Protein AF-A0A4P5Z387-F1 (afdb_monomer_lite)

Secondary structure (DSSP, 8-state):
-TTHHHHHHHHHHHHHHHHHHHHIIIII-SPPSS--HHHHHHHHHHHHHHHHHHHHHHHHHHHHHHHHHHHHHHHHHHHHT--

Radius of gyration: 19.65 Å; chains: 1; bounding box: 38×14×61 Å

Foldseek 3Di:
DVLVVLVVLLVQLVVLLVVLVVQLCVQLNDQDPDDDPVNVVSNVVSNVVSVVSNVVSVVSNVVSVVVNVVVVVVVVVVVVVVD

pLDDT: mean 88.49, std 9.02, range [50.47, 97.31]

Structure (mmCIF, N/CA/C/O backbone):
data_AF-A0A4P5Z387-F1
#
_entry.id   AF-A0A4P5Z387-F1
#
loop_
_atom_site.group_PDB
_atom_site.id
_atom_site.type_symbol
_atom_site.label_atom_id
_atom_site.label_alt_id
_atom_site.label_comp_id
_atom_site.label_asym_id
_atom_site.label_entity_id
_atom_site.label_seq_id
_atom_site.pdbx_PDB_ins_code
_atom_site.Cartn_x
_atom_site.Cartn_y
_atom_site.Cartn_z
_atom_site.occupancy
_atom_site.B_iso_or_equiv
_atom_site.auth_seq_id
_atom_site.auth_comp_id
_atom_site.auth_asym_id
_atom_site.auth_atom_id
_atom_site.pdbx_PDB_model_num
ATOM 1 N N . MET A 1 1 ? -1.818 -1.756 26.623 1.00 50.47 1 MET A N 1
ATOM 2 C CA . MET A 1 1 ? -1.089 -2.600 25.644 1.00 50.47 1 MET A CA 1
ATOM 3 C C . MET A 1 1 ? -1.854 -2.883 24.333 1.00 50.47 1 MET A C 1
ATOM 5 O O . MET A 1 1 ? -1.245 -2.790 23.281 1.00 50.47 1 MET A O 1
ATOM 9 N N . LYS A 1 2 ? -3.174 -3.165 24.306 1.00 57.34 2 LYS A N 1
ATOM 10 C CA . LYS A 1 2 ? -3.899 -3.533 23.050 1.00 57.34 2 LYS A CA 1
ATOM 11 C C . LYS A 1 2 ? -4.229 -2.369 22.082 1.00 57.34 2 LYS A C 1
ATOM 13 O O . LYS A 1 2 ? -4.587 -2.607 20.924 1.00 57.34 2 LYS A O 1
ATOM 18 N N . ARG A 1 3 ? -4.124 -1.112 22.545 1.00 63.44 3 ARG A N 1
ATOM 19 C CA . ARG A 1 3 ? -4.445 0.103 21.761 1.00 63.44 3 ARG A CA 1
ATOM 20 C C . ARG A 1 3 ? -3.353 0.476 20.752 1.00 63.44 3 ARG A C 1
ATOM 22 O O . ARG A 1 3 ? -3.663 1.041 19.712 1.00 63.44 3 ARG A O 1
ATOM 29 N N . HIS A 1 4 ? -2.097 0.121 21.023 1.00 75.44 4 HIS A N 1
ATOM 30 C CA . HIS A 1 4 ? -0.968 0.476 20.153 1.00 75.44 4 HIS A CA 1
ATOM 31 C C . HIS A 1 4 ? -0.959 -0.371 18.875 1.00 75.44 4 HIS A C 1
ATOM 33 O O . HIS A 1 4 ? -0.670 0.152 17.811 1.00 75.44 4 HIS A O 1
ATOM 39 N N . TRP A 1 5 ? -1.409 -1.630 18.942 1.00 78.94 5 TRP A N 1
ATOM 40 C CA . TRP A 1 5 ? -1.412 -2.547 17.794 1.00 78.94 5 TRP A CA 1
ATOM 41 C C . TRP A 1 5 ? -2.178 -2.028 16.572 1.00 78.94 5 TRP A C 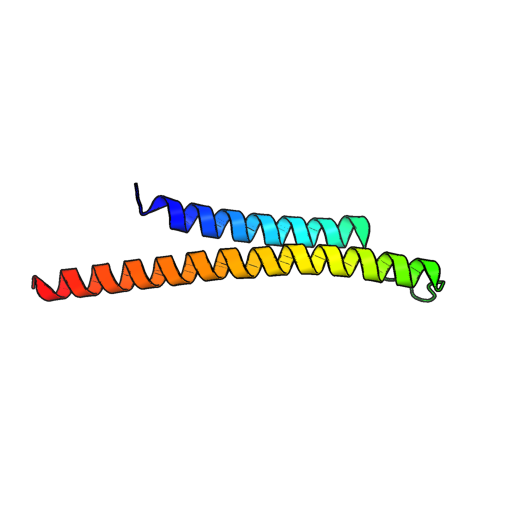1
ATOM 43 O O . TRP A 1 5 ? -1.813 -2.322 15.443 1.00 78.94 5 TRP A O 1
ATOM 53 N N . THR A 1 6 ? -3.256 -1.268 16.784 1.00 85.00 6 THR A N 1
ATOM 54 C CA . THR A 1 6 ? -4.043 -0.670 15.690 1.00 85.00 6 THR A CA 1
ATOM 55 C C . THR A 1 6 ? -3.258 0.441 15.028 1.00 85.00 6 THR A C 1
ATOM 57 O O . THR A 1 6 ? -3.200 0.492 13.808 1.00 85.00 6 THR A O 1
ATOM 60 N N . ALA A 1 7 ? -2.632 1.298 15.835 1.00 85.88 7 ALA A N 1
ATOM 61 C CA . ALA A 1 7 ? -1.806 2.382 15.333 1.00 85.88 7 ALA A CA 1
ATOM 62 C C . ALA A 1 7 ? -0.584 1.832 14.587 1.00 85.88 7 ALA A C 1
ATOM 64 O O . ALA A 1 7 ? -0.285 2.300 13.496 1.00 85.88 7 ALA A O 1
ATOM 65 N N . THR A 1 8 ? 0.059 0.786 15.116 1.00 90.31 8 THR A N 1
ATOM 66 C CA . THR A 1 8 ? 1.175 0.105 14.450 1.00 90.31 8 THR A CA 1
ATOM 67 C C . THR A 1 8 ? 0.745 -0.507 13.119 1.00 90.31 8 THR A C 1
ATOM 69 O O . THR A 1 8 ? 1.434 -0.313 12.127 1.00 90.31 8 THR A O 1
ATOM 72 N N . ALA A 1 9 ? -0.405 -1.187 13.057 1.00 90.38 9 ALA A N 1
ATOM 73 C CA . ALA A 1 9 ? -0.914 -1.744 11.802 1.00 90.38 9 ALA A CA 1
ATOM 74 C C . ALA A 1 9 ? -1.207 -0.648 10.764 1.00 90.38 9 ALA A C 1
ATOM 76 O O . ALA A 1 9 ? -0.788 -0.766 9.618 1.00 90.38 9 ALA A O 1
ATOM 77 N N . ILE A 1 10 ? -1.857 0.447 11.170 1.00 90.81 10 ILE A N 1
ATOM 78 C CA . ILE A 1 10 ? -2.117 1.587 10.279 1.00 90.81 10 ILE A CA 1
ATOM 79 C C . ILE A 1 10 ? -0.796 2.189 9.781 1.00 90.81 10 ILE A C 1
ATOM 81 O O . ILE A 1 10 ? -0.642 2.392 8.581 1.00 90.81 10 ILE A O 1
ATOM 85 N N . ALA A 1 11 ? 0.175 2.412 10.671 1.00 93.69 11 ALA A N 1
ATOM 86 C CA . ALA A 1 11 ? 1.486 2.943 10.306 1.00 93.69 11 ALA A CA 1
ATOM 87 C C . ALA A 1 11 ? 2.231 2.025 9.323 1.00 93.69 11 ALA A C 1
ATOM 89 O O . ALA A 1 11 ? 2.759 2.509 8.326 1.00 93.69 11 ALA A O 1
ATOM 90 N N . ILE A 1 12 ? 2.221 0.706 9.548 1.00 95.25 12 ILE A N 1
ATOM 91 C CA . ILE A 1 12 ? 2.808 -0.275 8.621 1.00 95.25 12 ILE A CA 1
ATOM 92 C C . ILE A 1 12 ? 2.102 -0.224 7.262 1.00 95.25 12 ILE A C 1
ATOM 94 O O . ILE A 1 12 ? 2.771 -0.211 6.233 1.00 95.25 12 ILE A O 1
ATOM 98 N N . GLY A 1 13 ? 0.769 -0.150 7.244 1.00 93.81 13 GLY A N 1
ATOM 99 C CA . GLY A 1 13 ? 0.001 -0.014 6.007 1.00 93.81 13 GLY A CA 1
ATOM 100 C C . GLY A 1 13 ? 0.394 1.235 5.211 1.00 93.81 13 GLY A C 1
ATOM 101 O O . GLY A 1 13 ? 0.646 1.141 4.013 1.00 93.81 13 GLY A O 1
ATOM 102 N N . ILE A 1 14 ? 0.539 2.384 5.882 1.00 95.62 14 ILE A N 1
ATOM 103 C CA . ILE A 1 14 ? 1.009 3.636 5.262 1.00 95.62 14 ILE A CA 1
ATOM 104 C C . ILE A 1 14 ? 2.431 3.473 4.713 1.00 95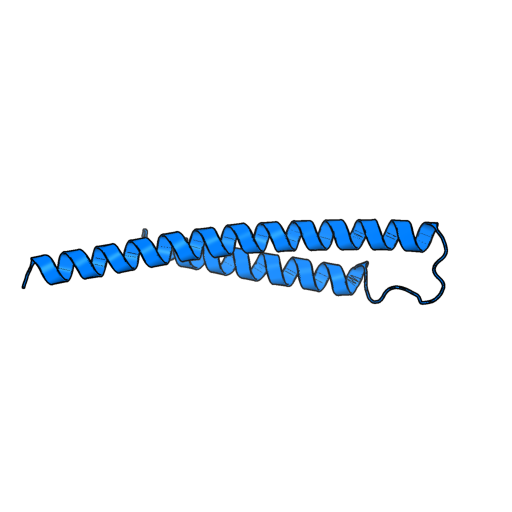.62 14 ILE A C 1
ATOM 106 O O . ILE A 1 14 ? 2.689 3.837 3.567 1.00 95.62 14 ILE A O 1
ATOM 110 N N . LEU A 1 15 ? 3.347 2.898 5.496 1.00 97.19 15 LEU A N 1
ATOM 111 C CA . LEU A 1 15 ? 4.729 2.676 5.066 1.00 97.19 15 LEU A CA 1
ATOM 112 C C . LEU A 1 15 ? 4.808 1.762 3.839 1.00 97.19 15 LEU A C 1
ATOM 114 O O . LEU A 1 15 ? 5.578 2.046 2.928 1.00 97.19 15 LEU A O 1
ATOM 118 N N . LEU A 1 16 ? 3.988 0.710 3.774 1.00 95.88 16 LEU A N 1
ATOM 119 C CA . LEU A 1 16 ? 3.906 -0.168 2.604 1.00 95.88 16 LEU A CA 1
ATOM 120 C C . LEU A 1 16 ? 3.380 0.570 1.368 1.00 95.88 16 LEU A C 1
ATOM 122 O O . LEU A 1 16 ? 3.928 0.401 0.282 1.00 95.88 16 LEU A O 1
ATOM 126 N N . LEU A 1 17 ? 2.362 1.421 1.520 1.00 96.25 17 LEU A N 1
ATOM 127 C CA . LEU A 1 17 ? 1.857 2.242 0.415 1.00 96.25 17 LEU A CA 1
ATOM 128 C C . LEU A 1 17 ? 2.936 3.185 -0.126 1.00 96.25 17 LEU A C 1
ATOM 130 O O . LEU A 1 17 ? 3.136 3.250 -1.339 1.00 96.25 17 LEU A O 1
ATOM 134 N N . LEU A 1 18 ? 3.657 3.868 0.769 1.00 96.94 18 LEU A N 1
ATOM 135 C CA . LEU A 1 18 ? 4.756 4.758 0.400 1.00 96.94 18 LEU A CA 1
ATOM 136 C C . LEU A 1 18 ? 5.910 3.990 -0.247 1.00 96.94 18 LEU A C 1
ATOM 138 O O . LEU A 1 18 ? 6.407 4.411 -1.285 1.00 96.94 18 LEU A O 1
ATOM 142 N N . ALA A 1 19 ? 6.298 2.841 0.307 1.00 95.75 19 ALA A N 1
ATOM 143 C CA . ALA A 1 19 ? 7.342 1.997 -0.265 1.00 95.75 19 ALA A CA 1
ATOM 144 C C . ALA A 1 19 ? 6.970 1.508 -1.671 1.00 95.75 19 ALA A C 1
ATOM 146 O O . ALA A 1 19 ? 7.795 1.571 -2.579 1.00 95.75 19 ALA A O 1
ATOM 147 N N . GLY A 1 20 ? 5.723 1.074 -1.875 1.00 94.06 20 GLY A N 1
ATOM 148 C CA . GLY A 1 20 ? 5.228 0.661 -3.185 1.00 94.06 20 GLY A CA 1
ATOM 149 C C . GLY A 1 20 ? 5.202 1.810 -4.195 1.00 94.06 20 GLY A C 1
ATOM 150 O O . GLY A 1 20 ? 5.580 1.604 -5.343 1.00 94.06 20 GLY A O 1
ATOM 151 N N . LEU A 1 21 ? 4.820 3.019 -3.769 1.00 92.75 21 LEU A N 1
ATOM 152 C CA . LEU A 1 21 ? 4.856 4.225 -4.604 1.00 92.75 21 LEU A CA 1
ATOM 153 C C . LEU A 1 21 ? 6.292 4.615 -4.982 1.00 92.75 21 LEU A C 1
ATOM 155 O O . LEU A 1 21 ? 6.573 4.845 -6.154 1.00 92.75 21 LEU A O 1
ATOM 159 N N . ILE A 1 22 ? 7.202 4.655 -4.007 1.00 95.19 22 ILE A N 1
ATOM 160 C CA . ILE A 1 22 ? 8.620 4.966 -4.235 1.00 95.19 22 ILE A CA 1
ATOM 161 C C . ILE A 1 22 ? 9.234 3.933 -5.183 1.00 95.19 22 ILE A C 1
ATOM 163 O O . ILE A 1 22 ? 9.943 4.305 -6.112 1.00 95.19 22 ILE A O 1
ATOM 167 N N . TYR A 1 23 ? 8.930 2.648 -4.993 1.00 94.06 23 TYR A N 1
ATOM 168 C CA . TYR A 1 23 ? 9.403 1.591 -5.882 1.00 94.06 23 TYR A CA 1
ATOM 169 C C . TYR A 1 23 ? 8.895 1.783 -7.319 1.00 94.06 23 TYR A C 1
ATOM 171 O O . TYR A 1 23 ? 9.681 1.668 -8.256 1.00 94.06 23 TYR A O 1
ATOM 179 N N . ASP A 1 24 ? 7.611 2.109 -7.501 1.00 91.81 24 ASP A N 1
ATOM 180 C CA . ASP A 1 24 ? 7.033 2.379 -8.826 1.00 91.81 24 ASP A CA 1
ATOM 181 C C . ASP A 1 24 ? 7.768 3.541 -9.512 1.00 91.81 24 ASP A C 1
ATOM 183 O O . ASP A 1 24 ? 8.210 3.412 -10.651 1.00 91.81 24 ASP A O 1
ATOM 187 N N . ILE A 1 25 ? 7.991 4.644 -8.790 1.00 91.31 25 ILE A N 1
ATOM 188 C CA . ILE A 1 25 ? 8.667 5.838 -9.316 1.00 91.31 25 ILE A CA 1
ATOM 189 C C . ILE A 1 25 ? 10.126 5.540 -9.687 1.00 91.31 25 ILE A C 1
ATOM 191 O O . ILE A 1 25 ? 10.578 5.947 -10.754 1.00 91.31 25 ILE A O 1
ATOM 195 N N . VAL A 1 26 ? 10.861 4.831 -8.825 1.00 92.62 26 VAL A N 1
ATOM 196 C CA . VAL A 1 26 ? 12.297 4.570 -9.018 1.00 92.62 26 VAL A CA 1
ATOM 197 C C . VAL A 1 26 ? 12.553 3.521 -10.104 1.00 92.62 26 VAL A C 1
ATOM 199 O O . VAL A 1 26 ? 13.530 3.643 -10.839 1.00 92.62 26 VAL A O 1
ATOM 202 N N . PHE A 1 27 ? 11.713 2.485 -10.210 1.00 85.88 27 PHE A N 1
ATOM 203 C CA . PHE A 1 27 ? 11.990 1.330 -11.075 1.00 85.88 27 PHE A CA 1
ATOM 204 C C . PHE A 1 27 ? 11.119 1.237 -12.327 1.00 85.88 27 PHE A C 1
ATOM 206 O O . PHE A 1 27 ? 11.619 0.790 -13.360 1.00 85.88 27 PHE A O 1
ATOM 213 N N . ALA A 1 28 ? 9.834 1.588 -12.246 1.00 83.38 28 ALA A N 1
ATOM 214 C CA . ALA A 1 28 ? 8.956 1.593 -13.415 1.00 83.38 28 ALA A CA 1
ATOM 215 C C . ALA A 1 28 ? 9.004 2.959 -14.112 1.00 83.38 28 ALA A C 1
ATOM 217 O O . ALA A 1 28 ? 9.114 3.021 -15.334 1.00 83.38 28 ALA A O 1
ATOM 218 N N . GLY A 1 29 ? 8.988 4.042 -13.333 1.00 84.44 29 GLY A N 1
ATOM 219 C CA . GLY A 1 29 ? 9.016 5.405 -13.845 1.00 84.44 29 GLY A CA 1
ATOM 220 C C . GLY A 1 29 ? 7.833 5.701 -14.770 1.00 84.44 29 GLY A C 1
ATOM 221 O O . GLY A 1 29 ? 6.738 5.151 -14.620 1.00 84.44 29 GLY A O 1
ATOM 222 N N . ILE A 1 30 ? 8.058 6.590 -15.736 1.00 84.56 30 ILE A N 1
ATOM 223 C CA . ILE A 1 30 ? 7.087 6.903 -16.789 1.00 84.56 30 ILE A CA 1
ATOM 224 C C . ILE A 1 30 ? 7.336 5.938 -17.958 1.00 84.56 30 ILE A C 1
ATOM 226 O O . ILE A 1 30 ? 8.488 5.799 -18.377 1.00 84.56 30 ILE A O 1
ATOM 230 N N . PRO A 1 31 ? 6.301 5.266 -18.494 1.00 84.31 31 PRO A N 1
ATOM 231 C CA . PRO A 1 31 ? 6.471 4.408 -19.660 1.00 84.31 31 PRO A CA 1
ATOM 232 C C . PRO A 1 31 ? 6.971 5.221 -20.864 1.00 84.31 31 PRO A C 1
ATOM 234 O O . PRO A 1 31 ? 6.496 6.328 -21.117 1.00 84.31 31 PRO A O 1
ATOM 237 N N . TYR A 1 32 ? 7.929 4.661 -21.607 1.00 84.00 32 TYR A N 1
ATOM 238 C CA . TYR A 1 32 ? 8.415 5.253 -22.857 1.00 84.00 32 TYR A CA 1
ATOM 239 C C . TYR A 1 32 ? 7.294 5.306 -23.903 1.00 84.00 32 TYR A C 1
ATOM 241 O O . TYR A 1 32 ? 6.419 4.442 -23.906 1.00 84.00 32 TYR A O 1
ATOM 249 N N . GLN A 1 33 ? 7.329 6.312 -24.785 1.00 85.62 33 GLN A N 1
ATOM 250 C CA . GLN A 1 33 ? 6.310 6.491 -25.829 1.00 85.62 33 GLN A CA 1
ATOM 251 C C . GLN A 1 33 ? 6.399 5.424 -26.929 1.00 85.62 33 GLN A C 1
ATOM 253 O O . GLN A 1 33 ? 5.362 4.911 -27.330 1.00 85.62 33 GLN A O 1
ATOM 258 N N . ASP A 1 34 ? 7.616 5.011 -27.304 1.00 89.44 34 ASP A N 1
ATOM 259 C CA . ASP A 1 34 ? 7.872 3.913 -28.248 1.00 89.44 34 ASP A CA 1
ATOM 260 C C . ASP A 1 34 ? 8.764 2.835 -27.599 1.00 89.44 34 ASP A C 1
ATOM 262 O O . ASP A 1 34 ? 9.968 2.756 -27.866 1.00 89.44 34 ASP A O 1
ATOM 266 N N . PRO A 1 35 ? 8.223 2.030 -26.665 1.00 88.50 35 PRO A N 1
ATOM 267 C CA . PRO A 1 35 ? 9.002 1.024 -25.959 1.00 88.50 35 PRO A CA 1
ATOM 268 C C . PRO A 1 35 ? 9.245 -0.202 -26.846 1.00 88.50 35 PRO A C 1
ATOM 270 O O . PRO A 1 35 ? 8.335 -0.700 -27.511 1.00 88.50 35 PRO A O 1
ATOM 273 N N . THR A 1 36 ? 10.457 -0.762 -26.795 1.00 94.00 36 THR A N 1
ATOM 274 C CA . THR A 1 36 ? 10.679 -2.107 -27.346 1.00 94.00 36 THR A CA 1
ATOM 275 C C . THR A 1 36 ? 9.933 -3.154 -26.504 1.00 94.00 36 THR A C 1
ATOM 277 O O . THR A 1 36 ? 9.648 -2.905 -25.322 1.00 94.00 36 THR A O 1
ATOM 280 N N . PRO A 1 37 ? 9.642 -4.352 -27.048 1.00 92.69 37 PRO A N 1
ATOM 281 C CA . PRO A 1 37 ? 8.960 -5.412 -26.302 1.00 92.69 37 PRO A CA 1
ATOM 282 C C . PRO A 1 37 ? 9.627 -5.750 -24.958 1.00 92.69 37 PRO A C 1
ATOM 284 O O . PRO A 1 37 ? 8.945 -5.977 -23.955 1.00 92.69 37 PRO A O 1
ATOM 287 N N . GLU A 1 38 ? 10.960 -5.720 -24.900 1.00 92.50 38 GLU A N 1
ATOM 288 C CA . GLU A 1 38 ? 11.734 -5.969 -23.682 1.00 92.50 38 GLU A CA 1
ATOM 289 C C . GLU A 1 38 ? 11.522 -4.866 -22.636 1.00 92.50 38 GLU A C 1
ATOM 291 O O . GLU A 1 38 ? 11.376 -5.157 -21.444 1.00 92.50 38 GLU A O 1
ATOM 296 N N . MET A 1 39 ? 11.461 -3.600 -23.066 1.00 90.12 39 MET A N 1
ATOM 297 C CA . MET A 1 39 ? 11.186 -2.465 -22.180 1.00 90.12 39 MET A CA 1
ATOM 298 C C . MET A 1 39 ? 9.773 -2.548 -21.601 1.00 90.12 39 MET A C 1
ATOM 300 O O . MET A 1 39 ? 9.600 -2.388 -20.390 1.00 90.12 39 MET A O 1
ATOM 304 N N . SER A 1 40 ? 8.774 -2.876 -22.428 1.00 92.56 40 SER A N 1
ATOM 305 C CA . SER A 1 40 ? 7.391 -3.073 -21.980 1.00 92.56 40 SER A CA 1
ATOM 306 C C . SER A 1 40 ? 7.272 -4.221 -20.977 1.00 92.56 40 SER A C 1
ATOM 308 O O . SER A 1 40 ? 6.608 -4.078 -19.947 1.00 92.56 40 SER A O 1
ATOM 310 N N . ALA A 1 41 ? 7.949 -5.347 -21.225 1.00 93.56 41 ALA A N 1
ATOM 311 C CA . ALA A 1 41 ? 7.953 -6.485 -20.310 1.00 93.56 41 ALA A CA 1
ATOM 312 C C . ALA A 1 41 ? 8.591 -6.129 -18.956 1.00 93.56 41 ALA A C 1
ATOM 314 O O . ALA A 1 41 ? 8.054 -6.475 -17.896 1.00 93.56 41 ALA A O 1
ATOM 315 N N . ARG A 1 42 ? 9.708 -5.390 -18.977 1.00 92.38 42 ARG A N 1
ATOM 316 C CA . ARG A 1 42 ? 10.389 -4.919 -17.766 1.00 92.38 42 ARG A CA 1
ATOM 317 C C . ARG A 1 42 ? 9.524 -3.942 -16.971 1.00 92.38 42 ARG A C 1
ATOM 319 O O . ARG A 1 42 ? 9.388 -4.124 -15.760 1.00 92.38 42 ARG A O 1
ATOM 326 N N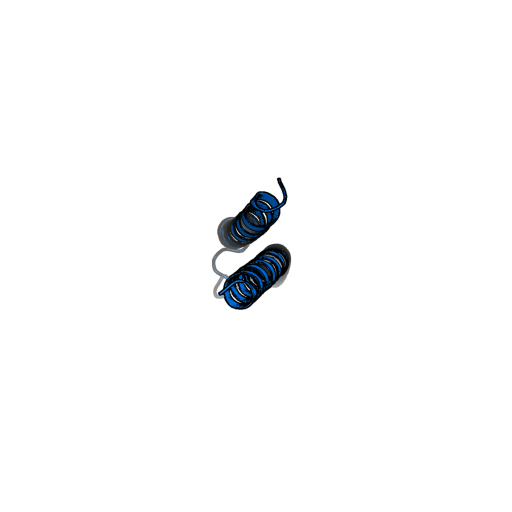 . TYR A 1 43 ? 8.912 -2.965 -17.637 1.00 92.50 43 TYR A N 1
ATOM 327 C CA . TYR A 1 43 ? 7.977 -2.029 -17.012 1.00 92.50 43 TYR A CA 1
ATOM 328 C C . TYR A 1 43 ? 6.822 -2.782 -16.346 1.00 92.50 43 TYR A C 1
ATOM 330 O O . TYR A 1 43 ? 6.621 -2.675 -15.138 1.00 92.50 43 TYR A O 1
ATOM 338 N N . ALA A 1 44 ? 6.146 -3.662 -17.093 1.00 93.00 44 ALA A N 1
ATOM 339 C CA . ALA A 1 44 ? 5.020 -4.439 -16.584 1.00 93.00 44 ALA A CA 1
ATOM 340 C C . ALA A 1 44 ? 5.394 -5.320 -15.381 1.00 93.00 44 ALA A C 1
ATOM 342 O O . ALA A 1 44 ? 4.554 -5.555 -14.509 1.00 93.00 44 ALA A O 1
ATOM 343 N N . ARG A 1 45 ? 6.635 -5.818 -15.316 1.00 95.00 45 ARG A N 1
ATOM 344 C CA . ARG A 1 45 ? 7.148 -6.557 -14.156 1.00 95.00 45 ARG A CA 1
ATOM 345 C C . ARG A 1 45 ? 7.302 -5.648 -12.938 1.00 95.00 45 ARG A C 1
ATOM 347 O O . ARG A 1 45 ? 6.802 -5.999 -11.871 1.00 95.00 45 ARG A O 1
ATOM 354 N N . HIS A 1 46 ? 7.965 -4.500 -13.079 1.00 95.19 46 HIS A N 1
ATOM 355 C CA . HIS A 1 46 ? 8.166 -3.575 -11.960 1.00 95.19 46 HIS A CA 1
ATOM 356 C C . HIS A 1 46 ? 6.848 -2.970 -11.467 1.00 95.19 46 HIS A C 1
ATOM 358 O O . HIS A 1 46 ? 6.607 -2.984 -10.260 1.00 95.19 46 HIS A O 1
ATOM 364 N N . SER A 1 47 ? 5.946 -2.575 -12.368 1.00 92.56 47 SER A N 1
ATOM 365 C CA . SER A 1 47 ? 4.619 -2.070 -11.997 1.00 92.56 47 SER A CA 1
ATOM 366 C C . SER A 1 47 ? 3.775 -3.122 -11.275 1.00 92.56 47 SER A C 1
ATOM 368 O O . SER A 1 47 ? 3.071 -2.796 -10.322 1.00 92.56 47 SER A O 1
ATOM 370 N N . ARG A 1 48 ? 3.870 -4.407 -11.656 1.00 95.56 48 ARG A N 1
ATOM 371 C CA . ARG A 1 48 ? 3.196 -5.499 -10.926 1.00 95.56 48 ARG A CA 1
ATOM 372 C C . ARG A 1 48 ? 3.742 -5.678 -9.511 1.00 95.56 48 ARG A C 1
ATOM 374 O O . ARG A 1 48 ? 2.957 -5.873 -8.586 1.00 95.56 48 ARG A O 1
ATOM 381 N N . ILE A 1 49 ? 5.059 -5.591 -9.329 1.00 94.94 49 ILE A N 1
ATOM 382 C CA . ILE A 1 49 ? 5.688 -5.664 -8.001 1.00 94.94 49 ILE A CA 1
ATOM 383 C C . ILE A 1 49 ? 5.244 -4.472 -7.143 1.00 94.94 49 ILE A C 1
ATOM 385 O O . ILE A 1 49 ? 4.778 -4.670 -6.020 1.00 94.94 49 ILE A O 1
ATOM 389 N N . ALA A 1 50 ? 5.309 -3.254 -7.689 1.00 94.38 50 ALA A N 1
ATOM 390 C CA . ALA A 1 50 ? 4.852 -2.040 -7.016 1.00 94.38 50 ALA A CA 1
ATOM 391 C C . ALA A 1 50 ? 3.377 -2.141 -6.602 1.00 94.38 50 ALA A C 1
ATOM 393 O O . ALA A 1 50 ? 3.021 -1.847 -5.459 1.00 94.38 50 ALA A O 1
ATOM 394 N N . ALA A 1 51 ? 2.519 -2.609 -7.513 1.00 95.19 51 ALA A N 1
ATOM 395 C CA . ALA A 1 51 ? 1.106 -2.836 -7.245 1.00 95.19 51 ALA A CA 1
ATOM 396 C C . ALA A 1 51 ? 0.893 -3.879 -6.140 1.00 95.19 51 ALA A C 1
ATOM 398 O O . ALA A 1 51 ? 0.073 -3.652 -5.255 1.00 95.19 51 ALA A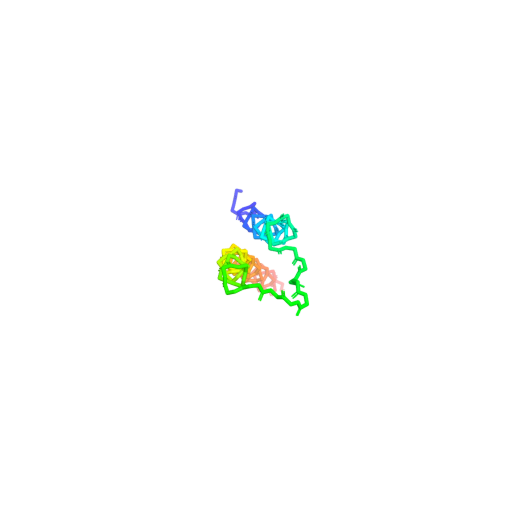 O 1
ATOM 399 N N . GLY A 1 52 ? 1.649 -4.982 -6.138 1.00 97.19 52 GLY A N 1
ATOM 400 C CA . GLY A 1 52 ? 1.588 -5.995 -5.082 1.00 97.19 52 GLY A CA 1
ATOM 401 C C . GLY A 1 52 ? 1.913 -5.425 -3.697 1.00 97.19 52 GLY A C 1
ATOM 402 O O . GLY A 1 52 ? 1.160 -5.643 -2.748 1.00 97.19 52 GLY A O 1
ATOM 403 N N . ILE A 1 53 ? 2.979 -4.624 -3.594 1.00 95.56 53 ILE A N 1
ATOM 404 C CA . ILE A 1 53 ? 3.362 -3.942 -2.346 1.00 95.56 53 ILE A CA 1
ATOM 405 C C . ILE A 1 53 ? 2.255 -2.977 -1.899 1.00 95.56 53 ILE A C 1
ATOM 407 O O . ILE A 1 53 ? 1.857 -2.984 -0.731 1.00 95.56 53 ILE A O 1
ATOM 411 N N . ARG A 1 54 ? 1.709 -2.179 -2.827 1.00 96.00 54 ARG A N 1
ATOM 412 C CA . ARG A 1 54 ? 0.619 -1.241 -2.526 1.00 96.00 54 ARG A CA 1
ATOM 413 C C . ARG A 1 54 ? -0.638 -1.964 -2.047 1.00 96.00 54 ARG A C 1
ATOM 415 O O . ARG A 1 54 ? -1.205 -1.565 -1.034 1.00 96.00 54 ARG A O 1
ATOM 422 N N . TRP A 1 55 ? -1.048 -3.045 -2.710 1.00 97.31 55 TRP A N 1
ATOM 423 C CA . TRP A 1 55 ? -2.212 -3.835 -2.302 1.00 97.31 55 TRP A CA 1
ATOM 424 C C . TRP A 1 55 ? -2.036 -4.465 -0.920 1.00 97.31 55 TRP A C 1
ATOM 426 O O . TRP A 1 55 ? -2.961 -4.405 -0.109 1.00 97.31 55 TRP A O 1
ATOM 436 N N . ALA A 1 56 ? -0.846 -4.983 -0.606 1.00 95.81 56 ALA A N 1
ATOM 437 C CA . ALA A 1 56 ? -0.537 -5.447 0.744 1.00 95.81 56 ALA A CA 1
ATOM 438 C C . ALA A 1 56 ? -0.684 -4.312 1.776 1.00 95.81 56 ALA A C 1
ATOM 440 O O . ALA A 1 56 ? -1.312 -4.500 2.819 1.00 95.81 56 ALA A O 1
ATOM 441 N N . GLY A 1 57 ? -0.186 -3.112 1.455 1.00 94.69 57 GLY A N 1
ATOM 442 C CA . GLY A 1 57 ? -0.362 -1.914 2.278 1.00 94.69 57 GLY A CA 1
ATOM 443 C C . GLY A 1 57 ? -1.829 -1.542 2.514 1.00 94.69 57 GLY A C 1
ATOM 444 O O . GLY A 1 57 ? -2.214 -1.310 3.661 1.00 94.69 57 GLY A O 1
ATOM 445 N N . VAL A 1 58 ? -2.666 -1.560 1.467 1.00 95.62 58 VAL A N 1
ATOM 446 C CA . VAL A 1 58 ? -4.119 -1.314 1.573 1.00 95.62 58 VAL A CA 1
ATOM 447 C C . VAL A 1 58 ? -4.774 -2.311 2.527 1.00 95.62 58 VAL A C 1
ATOM 449 O O . VAL A 1 58 ? -5.502 -1.901 3.430 1.00 95.62 58 VAL A O 1
ATOM 452 N N . VAL A 1 59 ? -4.506 -3.609 2.365 1.00 96.19 59 VAL A N 1
ATOM 453 C CA . VAL A 1 59 ? -5.111 -4.659 3.202 1.00 96.19 59 VAL A CA 1
ATOM 454 C C . VAL A 1 59 ? -4.740 -4.469 4.673 1.00 96.19 59 VAL A C 1
ATOM 456 O O . VAL A 1 59 ? -5.615 -4.505 5.542 1.00 96.19 59 VAL A O 1
ATOM 459 N N . VAL A 1 60 ? -3.463 -4.209 4.961 1.00 93.75 60 VAL A N 1
ATOM 460 C CA . VAL A 1 60 ? -2.982 -3.978 6.331 1.00 93.75 60 VAL A CA 1
ATOM 461 C C . VAL A 1 60 ? -3.607 -2.714 6.933 1.00 93.75 60 VAL A C 1
ATOM 463 O O . VAL A 1 60 ? -4.061 -2.733 8.082 1.00 93.75 60 VAL A O 1
ATOM 466 N N . LEU A 1 61 ? -3.690 -1.631 6.155 1.00 92.75 61 LEU A N 1
ATOM 467 C CA . LEU A 1 61 ? -4.270 -0.362 6.590 1.00 92.75 61 LEU A CA 1
ATOM 468 C C . LEU A 1 61 ? -5.765 -0.498 6.903 1.00 92.75 61 LEU A C 1
ATOM 470 O O . LEU A 1 61 ? -6.208 -0.087 7.979 1.00 92.75 61 LEU A O 1
ATOM 474 N N . LEU A 1 62 ? -6.533 -1.117 6.002 1.00 92.88 62 LEU A N 1
ATOM 475 C CA . LEU A 1 62 ? -7.966 -1.349 6.188 1.00 92.88 62 LEU A CA 1
ATOM 476 C C . LEU A 1 62 ? -8.233 -2.281 7.372 1.00 92.88 62 LEU A C 1
ATOM 478 O O . LEU A 1 62 ? -9.096 -1.982 8.196 1.00 92.88 62 LEU A O 1
ATOM 482 N N . GLY A 1 63 ? -7.454 -3.356 7.524 1.00 92.12 63 GLY A N 1
ATOM 483 C CA . GLY A 1 63 ? -7.554 -4.244 8.684 1.00 92.12 63 GLY A CA 1
ATOM 484 C C . GLY A 1 63 ? -7.321 -3.504 10.007 1.00 92.12 63 GLY A C 1
ATOM 485 O O . GLY A 1 63 ? -8.078 -3.671 10.970 1.00 92.12 63 GLY A O 1
ATOM 486 N N . GLY A 1 64 ? -6.319 -2.619 10.044 1.00 89.56 64 GLY A N 1
ATOM 487 C CA . GLY A 1 64 ? -6.060 -1.736 11.181 1.00 89.56 64 GLY A CA 1
ATOM 488 C C . GLY A 1 64 ? -7.220 -0.776 11.474 1.00 89.56 64 GLY A C 1
ATOM 489 O O . GLY A 1 64 ? -7.645 -0.660 12.628 1.00 89.56 64 GLY A O 1
ATOM 490 N N . ALA A 1 65 ? -7.765 -0.134 10.438 1.00 88.56 65 ALA A N 1
ATOM 491 C CA . ALA A 1 65 ? -8.865 0.822 10.545 1.00 88.56 65 ALA A CA 1
ATOM 492 C C . ALA A 1 65 ? -10.171 0.169 11.028 1.00 88.56 65 ALA A C 1
ATOM 494 O O . ALA A 1 65 ? -10.793 0.668 11.968 1.00 88.56 65 ALA A O 1
ATOM 495 N N . VAL A 1 66 ? -10.549 -0.985 10.466 1.00 91.12 66 VAL A N 1
ATOM 496 C CA . VAL A 1 66 ? -11.745 -1.745 10.870 1.00 91.12 66 VAL A CA 1
ATOM 497 C C . VAL A 1 66 ? -11.651 -2.153 12.338 1.00 91.12 66 VAL A C 1
ATOM 499 O O . VAL A 1 66 ? -12.583 -1.922 13.113 1.00 91.12 66 VAL A O 1
ATOM 502 N N . ARG A 1 67 ? -10.497 -2.686 12.768 1.00 88.44 67 ARG A N 1
ATOM 503 C CA . ARG A 1 67 ? -10.280 -3.047 14.177 1.00 88.44 67 ARG A CA 1
ATOM 504 C C . ARG A 1 67 ? -10.366 -1.827 15.097 1.00 88.44 67 ARG A C 1
ATOM 506 O O . ARG A 1 67 ? -10.911 -1.932 16.198 1.00 88.44 67 ARG A O 1
ATOM 513 N N . GLY A 1 68 ? -9.827 -0.689 14.658 1.00 86.19 68 GLY A N 1
ATOM 514 C CA . GLY A 1 68 ? -9.877 0.578 15.388 1.00 86.19 68 GLY A CA 1
ATOM 515 C C . GLY A 1 68 ? -11.308 1.079 15.563 1.00 86.19 68 GLY A C 1
ATOM 516 O O . GLY A 1 68 ? -11.725 1.367 16.685 1.00 86.19 68 GLY A O 1
ATOM 517 N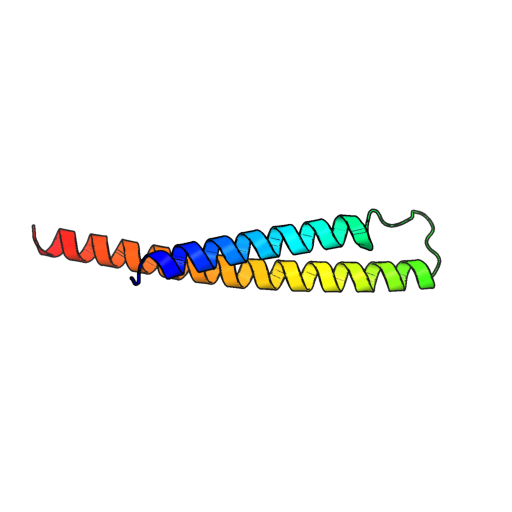 N . CYS A 1 69 ? -12.084 1.084 14.478 1.00 86.75 69 CYS A N 1
ATOM 518 C CA . CYS A 1 69 ? -13.490 1.473 14.481 1.00 86.75 69 CYS A CA 1
ATOM 519 C C . CYS A 1 69 ? -14.323 0.564 15.403 1.00 86.75 69 CYS A C 1
ATOM 521 O O . CYS A 1 69 ? -15.011 1.050 16.299 1.00 86.75 69 CYS A O 1
ATOM 523 N N . ALA A 1 70 ? -14.174 -0.760 15.290 1.00 87.44 70 ALA A N 1
ATOM 524 C CA . ALA A 1 70 ? -14.881 -1.717 16.141 1.00 87.44 70 ALA A CA 1
ATOM 525 C C . ALA A 1 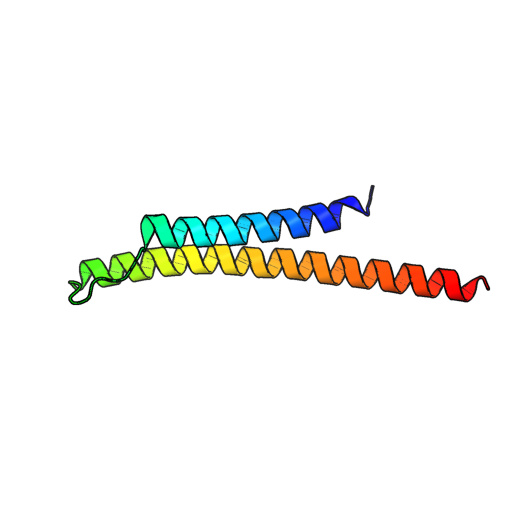70 ? -14.520 -1.587 17.635 1.00 87.44 70 ALA A C 1
ATOM 527 O O . ALA A 1 70 ? -15.348 -1.837 18.514 1.00 87.44 70 ALA A O 1
ATOM 528 N N . ALA A 1 71 ? -13.275 -1.227 17.961 1.00 85.56 71 ALA A N 1
ATOM 529 C CA . ALA A 1 71 ? -12.883 -0.942 19.340 1.00 85.56 71 ALA A CA 1
ATOM 530 C C . ALA A 1 71 ? -13.543 0.344 19.863 1.00 85.56 71 ALA A C 1
ATOM 532 O O . ALA A 1 71 ? -14.039 0.358 20.988 1.00 85.56 71 ALA A O 1
ATOM 533 N N . TRP A 1 72 ? -13.598 1.389 19.037 1.00 84.19 72 TRP A N 1
ATOM 534 C CA . TRP A 1 72 ? -14.220 2.665 19.385 1.00 84.19 72 TRP A CA 1
ATOM 535 C C . TRP A 1 72 ? -15.738 2.551 19.587 1.00 84.19 72 TRP A C 1
ATOM 537 O O . TRP A 1 72 ? -16.263 3.049 20.583 1.00 84.19 72 TRP A O 1
ATOM 547 N N . VAL A 1 73 ? -16.441 1.830 18.704 1.00 88.94 73 VAL A N 1
ATOM 548 C CA . VAL A 1 73 ? -17.890 1.587 18.838 1.00 88.94 73 VAL A CA 1
ATOM 549 C C . VAL A 1 73 ? -18.198 0.848 20.141 1.00 88.94 73 VAL A C 1
ATOM 551 O O . VAL A 1 73 ? -19.078 1.271 20.889 1.00 88.94 73 VAL A O 1
ATOM 554 N N . ARG A 1 74 ? -17.432 -0.203 20.469 1.00 85.56 74 ARG A N 1
ATOM 555 C CA . ARG A 1 74 ? -17.589 -0.939 21.737 1.00 85.56 74 ARG A CA 1
ATOM 556 C C . ARG A 1 74 ? -17.378 -0.049 22.957 1.00 85.56 74 ARG A C 1
ATOM 558 O O . ARG A 1 74 ? -18.159 -0.124 23.897 1.00 85.56 74 ARG A O 1
ATOM 565 N N . GLN A 1 75 ? -16.361 0.812 22.936 1.00 85.69 75 GLN A N 1
ATOM 566 C CA . GLN A 1 75 ? -16.123 1.757 24.030 1.00 85.69 75 GLN A CA 1
ATOM 567 C C . GLN A 1 75 ? -17.309 2.706 24.223 1.00 85.69 75 GLN A C 1
ATOM 569 O O . GLN A 1 75 ? -17.745 2.909 25.351 1.00 85.69 75 GLN A O 1
ATOM 574 N N . ARG A 1 76 ? -17.876 3.237 23.133 1.00 82.94 76 ARG A N 1
ATOM 575 C CA . ARG A 1 76 ? -19.053 4.112 23.214 1.00 82.94 76 ARG A CA 1
ATOM 576 C C . ARG A 1 76 ? -20.312 3.396 23.698 1.00 82.94 76 ARG A C 1
ATOM 578 O O . ARG A 1 76 ? -21.075 3.992 24.449 1.00 82.94 76 ARG A O 1
ATOM 585 N N . ALA A 1 77 ? -20.524 2.145 23.294 1.00 84.19 77 ALA A N 1
ATOM 586 C CA . ALA A 1 77 ? -21.660 1.352 23.758 1.00 84.19 77 ALA A CA 1
ATOM 587 C C . ALA A 1 77 ? -21.590 1.077 25.270 1.00 84.19 77 ALA A C 1
ATOM 589 O O . ALA A 1 77 ? -22.596 1.206 25.957 1.00 84.19 77 ALA A O 1
ATOM 590 N N . LEU A 1 78 ? -20.398 0.774 25.797 1.00 82.50 78 LEU A N 1
ATOM 591 C CA . LEU A 1 78 ? -20.198 0.528 27.229 1.00 82.50 78 LEU A CA 1
ATOM 592 C C . LEU A 1 78 ? -20.420 1.783 28.082 1.00 82.50 78 LEU A C 1
ATOM 594 O O . LEU A 1 78 ? -21.052 1.691 29.126 1.00 82.50 78 LEU A O 1
ATOM 598 N N . VAL A 1 79 ? -19.954 2.953 27.629 1.00 82.88 79 VAL A N 1
ATOM 599 C CA . VAL A 1 79 ? -20.171 4.226 28.346 1.00 82.88 79 VAL A CA 1
ATOM 600 C C . VAL A 1 79 ? -21.660 4.571 28.436 1.00 82.88 79 VAL A C 1
ATOM 602 O O . VAL A 1 79 ? -22.118 5.010 29.482 1.00 82.88 79 VAL A O 1
ATOM 605 N N . ARG A 1 80 ? -22.431 4.328 27.367 1.00 73.62 80 ARG A N 1
ATOM 606 C CA . ARG A 1 80 ? -23.887 4.563 27.353 1.00 73.62 80 ARG A CA 1
ATOM 607 C C . ARG A 1 80 ? -24.687 3.588 28.219 1.00 73.62 80 ARG A C 1
ATOM 609 O O . ARG A 1 80 ? -25.813 3.900 28.564 1.00 73.62 80 ARG A O 1
ATOM 616 N N . ALA A 1 81 ? -24.145 2.413 28.531 1.00 73.38 81 ALA A N 1
ATOM 617 C CA . ALA A 1 81 ? -24.811 1.431 29.387 1.00 73.38 81 ALA A CA 1
ATOM 618 C C . ALA A 1 81 ? -24.633 1.716 30.893 1.00 73.38 81 ALA A C 1
ATOM 620 O O . ALA A 1 81 ? -25.250 1.042 31.709 1.00 73.38 81 ALA A O 1
ATOM 621 N N . GLN A 1 82 ? -23.762 2.665 31.260 1.00 69.06 82 GLN A N 1
ATOM 622 C CA . GLN A 1 82 ? -23.463 3.040 32.651 1.00 69.06 82 GLN A CA 1
ATOM 623 C C . GLN A 1 82 ? -24.103 4.375 33.076 1.00 69.06 82 GLN A C 1
ATOM 625 O O . GLN A 1 82 ? -23.942 4.775 34.226 1.00 69.06 82 GLN A O 1
ATOM 630 N N . SER A 1 83 ? -24.787 5.061 32.155 1.00 61.97 83 SER A N 1
ATOM 631 C CA . SER A 1 83 ? -25.551 6.299 32.375 1.00 61.97 83 SER A CA 1
ATOM 632 C C . SER A 1 83 ? -27.039 6.008 32.458 1.00 61.97 83 SER A C 1
ATOM 634 O O . SER A 1 83 ? -27.698 6.588 33.341 1.00 61.97 83 SER A O 1
#

Sequence (83 aa):
MKRHWTATAIAIGILLLLAGLIYDIVFAGIPYQDPTPEMSARYARHSRIAAGIRWAGVVVLLGGAVRGCAAWVRQRALVRAQS